Protein AF-A0A2V6B1F1-F1 (afdb_monomer_lite)

Sequence (114 aa):
MRKLLSLTLMLIAVLPALAEDDEAKIKTVVEDRYQEWIAAANKKDAEALINLYDENAVLMPKQEEPVIGKAAIGEYYKKLVAGPHFVPFTATFESTASTWWATSRSTRWISMAS

pLDDT: mean 73.51, std 19.24, range [36.19, 95.0]

Foldseek 3Di:
DVVVVVVVVVVVVVVVVVVVVVVVVVVVVVVVLVVQCLVCLQVLNLVSNLVSDDQQDWDDDDPDDIQGGSVSSSVVSNVQSPDPPDDRDDDDPDPPVVPPVVVVVVPVPPPPDD

Radius of gyration: 22.61 Å; chains: 1; bounding box: 54×61×25 Å

Structure (mmCIF, N/CA/C/O backbone):
data_AF-A0A2V6B1F1-F1
#
_entry.id   AF-A0A2V6B1F1-F1
#
loop_
_atom_site.group_PDB
_atom_site.id
_atom_site.type_symbol
_atom_site.label_atom_id
_atom_site.label_alt_id
_atom_site.label_comp_id
_atom_site.label_asym_id
_atom_site.label_entity_id
_atom_site.label_seq_id
_atom_site.pdbx_PDB_ins_code
_atom_site.Cartn_x
_atom_site.Cartn_y
_atom_site.Cartn_z
_atom_site.occupancy
_atom_site.B_iso_or_equiv
_atom_site.auth_seq_id
_atom_site.auth_comp_id
_atom_site.auth_asym_id
_atom_site.auth_atom_id
_atom_site.pdbx_PDB_model_num
ATOM 1 N N . MET A 1 1 ? -39.949 42.937 -10.754 1.00 47.91 1 MET A N 1
ATOM 2 C CA . MET A 1 1 ? -38.499 42.685 -10.942 1.00 47.91 1 MET A CA 1
ATOM 3 C C . MET A 1 1 ? -37.692 42.572 -9.638 1.00 47.91 1 MET A C 1
ATOM 5 O O . MET A 1 1 ? -36.734 41.818 -9.622 1.00 47.91 1 MET A O 1
ATOM 9 N N . ARG A 1 2 ? -38.089 43.199 -8.512 1.00 48.50 2 ARG A N 1
ATOM 10 C CA . ARG A 1 2 ? -37.347 43.123 -7.227 1.00 48.50 2 ARG A CA 1
ATOM 11 C C . ARG A 1 2 ? -37.350 41.746 -6.531 1.00 48.50 2 ARG A C 1
ATOM 13 O O . ARG A 1 2 ? -36.428 41.449 -5.792 1.00 48.50 2 ARG A O 1
ATOM 20 N N . LYS A 1 3 ? -38.359 40.898 -6.784 1.00 41.62 3 LYS A N 1
ATOM 21 C CA . LYS A 1 3 ? -38.473 39.551 -6.182 1.00 41.62 3 LYS A CA 1
ATOM 22 C C . LYS A 1 3 ? -37.677 38.460 -6.917 1.00 41.62 3 LYS A C 1
ATOM 24 O O . LYS A 1 3 ? -37.394 37.432 -6.321 1.00 41.62 3 LYS A O 1
ATOM 29 N N . LEU A 1 4 ? -37.298 38.697 -8.179 1.00 48.75 4 LEU A N 1
ATOM 30 C CA . LEU A 1 4 ? -36.523 37.738 -8.981 1.00 48.75 4 LEU A CA 1
ATOM 31 C C . LEU A 1 4 ? -35.028 37.755 -8.604 1.00 48.75 4 LEU A C 1
ATOM 33 O O . LEU A 1 4 ? -34.365 36.731 -8.682 1.00 48.75 4 LEU A O 1
ATOM 37 N N . LEU A 1 5 ? -34.528 38.906 -8.136 1.00 52.34 5 LEU A N 1
ATOM 38 C CA . LEU A 1 5 ? -33.139 39.112 -7.703 1.00 52.34 5 LEU A CA 1
ATOM 39 C C . LEU A 1 5 ? -32.814 38.486 -6.334 1.00 52.34 5 LEU A C 1
ATOM 41 O O . LEU A 1 5 ? -31.668 38.134 -6.083 1.00 52.34 5 LEU A O 1
ATOM 45 N N . SER A 1 6 ? -33.802 38.315 -5.447 1.00 49.44 6 SER A N 1
ATOM 46 C CA . SER A 1 6 ? -33.579 37.666 -4.143 1.00 49.44 6 SER A CA 1
ATOM 47 C C . SER A 1 6 ? -33.504 36.139 -4.238 1.00 49.44 6 SER A C 1
ATOM 49 O O . SER A 1 6 ? -32.826 35.522 -3.423 1.00 49.44 6 SER A O 1
ATOM 51 N N . LEU A 1 7 ? -34.154 35.527 -5.236 1.00 51.03 7 LEU A N 1
ATOM 52 C CA . LEU A 1 7 ? -34.117 34.073 -5.442 1.00 51.03 7 LEU A CA 1
ATOM 53 C C . LEU A 1 7 ? -32.774 33.592 -6.010 1.00 51.03 7 LEU A C 1
ATOM 55 O O . LEU A 1 7 ? -32.296 32.530 -5.625 1.00 51.03 7 LEU A O 1
ATOM 59 N N . THR A 1 8 ? -32.130 34.379 -6.873 1.00 55.25 8 THR A N 1
ATOM 60 C CA . THR A 1 8 ? -30.804 34.044 -7.415 1.00 55.25 8 THR A CA 1
ATOM 61 C C . THR A 1 8 ? -29.685 34.210 -6.388 1.00 55.25 8 THR A C 1
ATOM 63 O O . THR A 1 8 ? -28.762 33.402 -6.371 1.00 55.25 8 THR A O 1
ATOM 66 N N . LEU A 1 9 ? -29.779 35.188 -5.479 1.00 53.44 9 LEU A N 1
ATOM 67 C CA . LEU A 1 9 ? -28.773 35.384 -4.427 1.00 53.44 9 LEU A CA 1
ATOM 68 C C . LEU A 1 9 ? -28.817 34.282 -3.349 1.00 53.44 9 LEU A C 1
ATOM 70 O O . LEU A 1 9 ? -27.778 33.906 -2.814 1.00 53.44 9 LEU A O 1
ATOM 74 N N . MET A 1 10 ? -29.999 33.723 -3.066 1.00 53.75 10 MET A N 1
ATOM 75 C CA . MET A 1 10 ? -30.163 32.636 -2.091 1.00 53.75 10 MET A CA 1
ATOM 76 C C . MET A 1 10 ? -29.688 31.274 -2.632 1.00 53.75 10 MET A C 1
ATOM 78 O O . MET A 1 10 ? -29.224 30.444 -1.859 1.00 53.75 10 MET A O 1
ATOM 82 N N . LEU A 1 11 ? -29.731 31.057 -3.953 1.00 53.34 11 LEU A N 1
ATOM 83 C CA . LEU A 1 11 ? -29.264 29.816 -4.588 1.00 53.34 11 LEU A CA 1
ATOM 84 C C . LEU A 1 11 ? -27.726 29.722 -4.655 1.00 53.34 11 LEU A C 1
ATOM 86 O O . LEU A 1 11 ? -27.167 28.635 -4.547 1.00 53.34 11 LEU A O 1
ATOM 90 N N . ILE A 1 12 ? -27.032 30.859 -4.780 1.00 55.75 12 ILE A N 1
ATOM 91 C CA . ILE A 1 12 ? -25.559 30.909 -4.850 1.00 55.75 12 ILE A CA 1
ATOM 92 C C . ILE A 1 12 ? -24.915 30.618 -3.480 1.00 55.75 12 ILE A C 1
ATOM 94 O O . ILE A 1 12 ? -23.810 30.085 -3.421 1.00 55.75 12 ILE A O 1
ATOM 98 N N . ALA A 1 13 ? -25.610 30.904 -2.375 1.00 53.12 13 ALA A N 1
ATOM 99 C CA . ALA A 1 13 ? -25.085 30.710 -1.021 1.00 53.12 13 ALA A CA 1
ATOM 100 C C . ALA A 1 13 ? -25.123 29.250 -0.516 1.00 53.12 13 ALA A C 1
ATOM 102 O O . ALA A 1 13 ? -24.445 28.943 0.459 1.00 53.12 13 ALA A O 1
ATOM 103 N N . VAL A 1 14 ? -25.886 28.349 -1.153 1.00 52.69 14 VAL A N 1
ATOM 104 C CA . VAL A 1 14 ? -26.040 26.940 -0.711 1.00 52.69 14 VAL A CA 1
ATOM 105 C C . VAL A 1 14 ? -25.003 25.999 -1.347 1.00 52.69 14 VAL A C 1
ATOM 107 O O . VAL A 1 14 ? -24.697 24.948 -0.793 1.00 52.69 14 VAL A O 1
ATOM 110 N N . LEU A 1 15 ? -24.413 26.376 -2.483 1.00 54.38 15 LEU A N 1
ATOM 111 C CA . LEU A 1 15 ? -23.457 25.541 -3.224 1.00 54.38 15 LEU A CA 1
ATOM 112 C C . LEU A 1 15 ? -22.128 25.245 -2.491 1.00 54.38 15 LEU A C 1
ATOM 114 O O . LEU A 1 15 ? -21.650 24.119 -2.615 1.00 54.38 15 LEU A O 1
ATOM 118 N N . PRO A 1 16 ? -21.523 26.172 -1.717 1.00 55.75 16 PRO A N 1
ATOM 119 C CA . PRO A 1 16 ? -20.252 25.900 -1.038 1.00 55.75 16 PRO A CA 1
ATOM 120 C C . PRO A 1 16 ? -20.360 24.818 0.044 1.00 55.75 16 PRO A C 1
ATOM 122 O O . PRO A 1 16 ? -19.449 24.015 0.192 1.00 55.75 16 PRO A O 1
ATOM 125 N N . ALA A 1 17 ? -21.491 24.756 0.755 1.00 58.50 17 ALA A N 1
ATOM 126 C CA . ALA A 1 17 ? -21.697 23.805 1.849 1.00 58.50 17 ALA A CA 1
ATOM 127 C C . ALA A 1 17 ? -21.837 22.347 1.370 1.00 58.50 17 ALA A C 1
ATOM 129 O O . ALA A 1 17 ? -21.552 21.426 2.127 1.00 58.50 17 ALA A O 1
ATOM 130 N N . LEU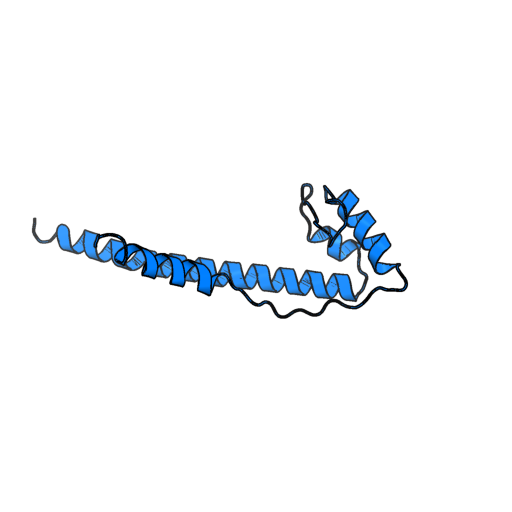 A 1 18 ? -22.260 22.126 0.119 1.00 55.88 18 LEU A N 1
ATOM 131 C CA . LEU A 1 18 ? -22.329 20.784 -0.471 1.00 55.88 18 LEU A CA 1
ATOM 132 C C . LEU A 1 18 ? -20.953 20.288 -0.944 1.00 55.88 18 LEU A C 1
ATOM 134 O O . LEU A 1 18 ? -20.679 19.098 -0.863 1.00 55.88 18 LEU A O 1
ATOM 138 N N . ALA A 1 19 ? -20.069 21.192 -1.380 1.00 60.22 19 ALA A N 1
ATOM 139 C CA . ALA A 1 19 ? -18.710 20.835 -1.793 1.00 60.22 19 ALA A CA 1
ATOM 140 C C . ALA A 1 19 ? -17.796 20.475 -0.602 1.00 60.22 19 ALA A C 1
ATOM 142 O O . ALA A 1 19 ? -16.932 19.612 -0.737 1.00 60.22 19 ALA A O 1
ATOM 143 N N . GLU A 1 20 ? -17.994 21.102 0.564 1.00 61.25 20 GLU A N 1
ATOM 144 C CA . GLU A 1 20 ? -17.231 20.785 1.785 1.00 61.25 20 GLU A CA 1
ATOM 145 C C . GLU A 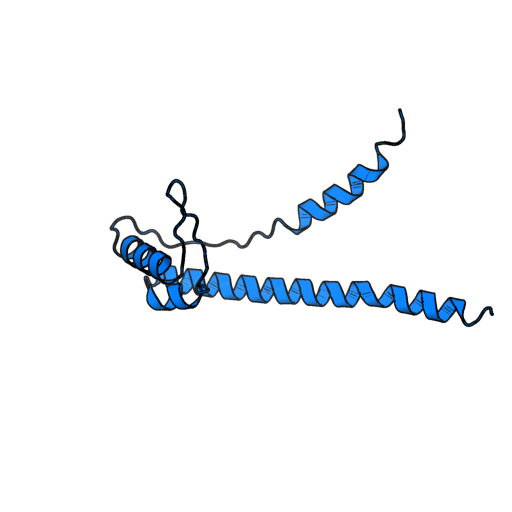1 20 ? -17.552 19.382 2.338 1.00 61.25 20 GLU A C 1
ATOM 147 O O . GLU A 1 20 ? -16.664 18.696 2.847 1.00 61.25 20 GLU A O 1
ATOM 152 N N . ASP A 1 21 ? -18.803 18.928 2.202 1.00 71.44 21 ASP A N 1
ATOM 153 C CA . ASP A 1 21 ? -19.242 17.588 2.619 1.00 71.44 21 ASP A CA 1
ATOM 154 C C . ASP A 1 21 ? -18.605 16.483 1.754 1.00 71.44 21 ASP A C 1
ATOM 156 O O . ASP A 1 21 ? -18.163 15.451 2.265 1.00 71.44 21 ASP A O 1
ATOM 160 N N . ASP A 1 22 ? -18.479 16.721 0.447 1.00 78.06 22 ASP A N 1
ATOM 161 C CA . ASP A 1 22 ? -17.833 15.784 -0.475 1.00 78.06 22 ASP A CA 1
ATOM 162 C C . ASP A 1 22 ? -16.318 15.682 -0.229 1.00 78.06 22 ASP A C 1
ATOM 164 O O . ASP A 1 22 ? -15.774 14.577 -0.214 1.00 78.06 22 ASP A O 1
ATOM 168 N N . GLU A 1 23 ? -15.629 16.799 0.039 1.00 79.56 23 GLU A N 1
ATOM 169 C CA . GLU A 1 23 ? -14.194 16.791 0.366 1.00 79.56 23 GLU A CA 1
ATOM 170 C C . GLU A 1 23 ? -13.907 16.005 1.655 1.00 79.56 23 GLU A C 1
ATOM 172 O O . GLU A 1 23 ? -13.007 15.159 1.683 1.00 79.56 23 GLU A O 1
ATOM 177 N N . ALA A 1 24 ? -14.698 16.232 2.709 1.00 81.00 24 ALA A N 1
ATOM 178 C CA . ALA A 1 24 ? -14.547 15.525 3.978 1.00 81.00 24 ALA A CA 1
ATOM 179 C C . ALA A 1 24 ? -14.762 14.010 3.820 1.00 81.00 24 ALA A C 1
ATOM 181 O O . ALA A 1 24 ? -13.969 13.217 4.332 1.00 81.00 24 ALA A O 1
ATOM 182 N N . LYS A 1 25 ? -15.781 13.598 3.056 1.00 83.69 25 LYS A N 1
ATOM 183 C CA . LYS A 1 25 ? -16.040 12.179 2.764 1.00 83.69 25 LYS A CA 1
ATOM 184 C C . LYS A 1 25 ? -14.920 11.541 1.952 1.00 83.69 25 LYS A C 1
ATOM 186 O O . LYS A 1 25 ? -14.487 10.439 2.281 1.00 83.69 25 LYS A O 1
ATOM 191 N N . ILE A 1 26 ? -14.432 12.222 0.913 1.00 84.69 26 ILE A N 1
ATOM 192 C CA . ILE A 1 26 ? -13.318 11.729 0.091 1.00 84.69 26 ILE A CA 1
ATOM 193 C C . ILE A 1 26 ? -12.076 11.538 0.960 1.00 84.69 26 ILE A C 1
ATOM 195 O O . ILE A 1 26 ? -11.423 10.499 0.869 1.00 84.69 26 ILE A O 1
ATOM 199 N N . LYS A 1 27 ? -11.778 12.499 1.840 1.00 85.06 27 LYS A N 1
ATOM 200 C CA . LYS A 1 27 ? -10.655 12.404 2.773 1.00 85.06 27 LYS A CA 1
ATOM 201 C C . LYS A 1 27 ? -10.756 11.157 3.652 1.00 85.06 27 LYS A C 1
ATOM 203 O O . LYS A 1 27 ? -9.795 10.396 3.704 1.00 85.06 27 LYS A O 1
ATOM 208 N N . THR A 1 28 ? -11.909 10.912 4.275 1.00 87.44 28 THR A N 1
ATOM 209 C CA . THR A 1 28 ? -12.120 9.712 5.100 1.00 87.44 28 THR A CA 1
ATOM 210 C C . THR A 1 28 ? -11.925 8.426 4.297 1.00 87.44 28 THR A C 1
ATOM 212 O O . THR A 1 28 ? -11.207 7.537 4.738 1.00 87.44 28 THR A O 1
ATOM 215 N N . VAL A 1 29 ? -12.477 8.337 3.082 1.00 89.25 29 VAL A N 1
ATOM 216 C CA . VAL A 1 29 ? -12.321 7.143 2.230 1.00 89.25 29 VAL A CA 1
ATOM 217 C C . VAL A 1 29 ? -10.856 6.893 1.852 1.00 89.25 29 VAL A C 1
ATOM 219 O O . VAL A 1 29 ? -10.411 5.743 1.815 1.00 89.25 29 VAL A O 1
ATOM 222 N N . VAL A 1 30 ? -10.094 7.952 1.570 1.00 87.50 30 VAL A N 1
ATOM 223 C CA . VAL A 1 30 ? -8.658 7.850 1.268 1.00 87.50 30 VAL A CA 1
ATOM 224 C C . VAL A 1 30 ? -7.866 7.423 2.506 1.00 87.50 30 VAL A C 1
ATOM 226 O O . VAL A 1 30 ? -6.997 6.559 2.396 1.00 87.50 30 VAL A O 1
ATOM 229 N N . GLU A 1 31 ? -8.174 7.989 3.674 1.00 88.19 31 GLU A N 1
ATOM 230 C CA . GLU A 1 31 ? -7.549 7.618 4.948 1.00 88.19 31 GLU A CA 1
ATOM 231 C C . GLU A 1 31 ? -7.792 6.144 5.281 1.00 88.19 31 GLU A C 1
ATOM 233 O O . GLU A 1 31 ? -6.833 5.424 5.563 1.00 88.19 31 GLU A O 1
ATOM 238 N N . ASP A 1 32 ? -9.033 5.669 5.161 1.00 89.69 32 ASP A N 1
ATOM 239 C CA . ASP A 1 32 ? -9.393 4.267 5.389 1.00 89.69 32 ASP A CA 1
ATOM 240 C C . ASP A 1 32 ? -8.616 3.338 4.450 1.00 89.69 32 ASP A C 1
ATOM 242 O O . ASP A 1 32 ? -7.994 2.366 4.889 1.00 89.69 32 ASP A O 1
ATOM 246 N N . ARG A 1 33 ? -8.559 3.677 3.154 1.00 90.25 33 ARG A N 1
ATOM 247 C CA . ARG A 1 33 ? -7.811 2.884 2.168 1.00 90.25 33 ARG A CA 1
ATOM 248 C C . ARG A 1 33 ? -6.315 2.851 2.471 1.00 90.25 33 ARG A C 1
ATOM 250 O O . ARG A 1 33 ? -5.657 1.833 2.256 1.00 90.25 33 ARG A O 1
ATOM 257 N N 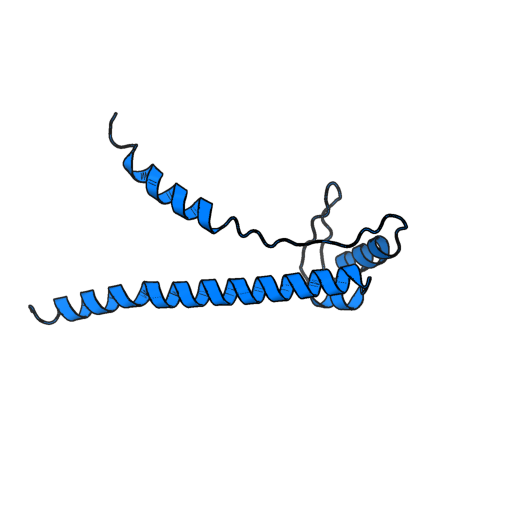. TYR A 1 34 ? -5.773 3.948 2.989 1.00 89.00 34 TYR A N 1
ATOM 258 C CA . TYR A 1 34 ? -4.379 4.012 3.402 1.00 89.00 34 TYR A CA 1
ATOM 259 C C . TYR A 1 34 ? -4.107 3.141 4.638 1.00 89.00 34 TYR A C 1
ATOM 261 O O . TYR A 1 34 ? -3.097 2.439 4.677 1.00 89.00 34 TYR A O 1
ATOM 269 N N . GLN A 1 35 ? -5.026 3.097 5.609 1.00 90.31 35 GLN A N 1
ATOM 270 C CA . GLN A 1 35 ? -4.912 2.190 6.758 1.00 90.31 35 GLN A CA 1
ATOM 271 C C . GLN A 1 35 ? -4.944 0.716 6.343 1.00 90.31 35 GLN A C 1
ATOM 273 O O . GLN A 1 35 ? -4.154 -0.084 6.851 1.00 90.31 35 GLN A O 1
ATOM 278 N N . GLU A 1 36 ? -5.797 0.351 5.386 1.00 91.75 36 GLU A N 1
ATOM 279 C CA . GLU A 1 36 ? -5.809 -1.001 4.822 1.00 91.75 36 GLU A CA 1
ATOM 280 C C . GLU A 1 36 ? -4.473 -1.365 4.163 1.00 91.75 36 GLU A C 1
ATOM 282 O O . GLU A 1 36 ? -3.950 -2.459 4.390 1.00 91.75 36 GLU A O 1
ATOM 287 N N . TRP A 1 37 ? -3.886 -0.436 3.400 1.00 91.62 37 TRP A N 1
ATOM 288 C CA . TRP A 1 37 ? -2.576 -0.631 2.778 1.00 91.62 37 TRP A CA 1
ATOM 289 C C . TRP A 1 37 ? -1.489 -0.892 3.826 1.00 91.62 37 TRP A C 1
ATOM 291 O O . TRP A 1 37 ? -0.721 -1.845 3.691 1.00 91.62 37 TRP A O 1
ATOM 301 N N . ILE A 1 38 ? -1.460 -0.117 4.915 1.00 90.06 38 ILE A N 1
ATOM 302 C CA . ILE A 1 38 ? -0.499 -0.308 6.013 1.00 90.06 38 ILE A CA 1
ATOM 303 C C . ILE A 1 38 ? -0.701 -1.667 6.676 1.00 90.06 38 ILE A C 1
ATOM 305 O O . ILE A 1 38 ? 0.267 -2.383 6.938 1.00 90.06 38 ILE A O 1
ATOM 309 N N . ALA A 1 39 ? -1.953 -2.036 6.952 1.00 91.25 39 ALA A N 1
ATOM 310 C CA . ALA A 1 39 ? -2.276 -3.304 7.586 1.00 91.25 39 ALA A CA 1
ATOM 311 C C . ALA A 1 39 ? -1.821 -4.492 6.725 1.00 91.25 39 ALA A C 1
ATOM 313 O O . ALA A 1 39 ? -1.221 -5.431 7.254 1.00 91.25 39 ALA A O 1
ATOM 314 N N . ALA A 1 40 ? -2.059 -4.438 5.412 1.00 91.50 40 ALA A N 1
ATOM 315 C CA . ALA A 1 40 ? -1.614 -5.455 4.466 1.00 91.50 40 ALA A CA 1
ATOM 316 C C . ALA A 1 40 ? -0.079 -5.502 4.362 1.00 91.50 40 ALA A C 1
ATOM 318 O O . ALA A 1 40 ? 0.520 -6.572 4.504 1.00 91.50 40 ALA A O 1
ATOM 319 N N . ALA A 1 41 ? 0.576 -4.344 4.226 1.00 88.19 41 ALA A N 1
ATOM 320 C CA . ALA A 1 41 ? 2.031 -4.252 4.154 1.00 88.19 41 ALA A CA 1
ATOM 321 C C . ALA A 1 41 ? 2.714 -4.810 5.407 1.00 88.19 41 ALA A C 1
ATOM 323 O O . ALA A 1 41 ? 3.623 -5.633 5.303 1.00 88.19 41 ALA A O 1
ATOM 324 N N . ASN A 1 42 ? 2.243 -4.431 6.595 1.00 90.31 42 ASN A N 1
ATOM 325 C CA . ASN A 1 42 ? 2.823 -4.868 7.866 1.00 90.31 42 ASN A CA 1
ATOM 326 C C . ASN A 1 42 ? 2.595 -6.357 8.144 1.00 90.31 42 ASN A C 1
ATOM 328 O O . ASN A 1 42 ? 3.425 -6.991 8.795 1.00 90.31 42 ASN A O 1
ATOM 332 N N . LYS A 1 43 ? 1.511 -6.936 7.615 1.00 91.56 43 LYS A N 1
ATOM 333 C CA . LYS A 1 43 ? 1.270 -8.387 7.630 1.00 91.56 43 LYS A CA 1
ATOM 334 C C . LYS A 1 43 ? 2.064 -9.149 6.571 1.00 91.56 43 LYS A C 1
ATOM 336 O O . LYS A 1 43 ? 2.006 -10.375 6.563 1.00 91.56 43 LYS A O 1
ATOM 341 N N . LYS A 1 44 ? 2.807 -8.451 5.704 1.00 89.81 44 LYS A N 1
ATOM 342 C CA . LYS A 1 44 ? 3.484 -9.024 4.532 1.00 89.81 44 LYS A CA 1
ATOM 343 C C . LYS A 1 44 ? 2.515 -9.697 3.553 1.00 89.81 44 LYS A C 1
ATOM 345 O O . LYS A 1 44 ? 2.900 -10.599 2.811 1.00 89.81 44 LYS A O 1
ATOM 350 N N . ASP A 1 45 ? 1.264 -9.250 3.550 1.00 91.12 45 ASP A N 1
ATOM 351 C CA . ASP A 1 45 ? 0.209 -9.779 2.698 1.00 91.12 45 ASP A CA 1
ATOM 352 C C . ASP A 1 45 ? 0.264 -9.084 1.333 1.00 91.12 45 ASP A C 1
ATOM 354 O O . ASP A 1 45 ? -0.386 -8.066 1.080 1.00 91.12 45 ASP A O 1
ATOM 358 N N . ALA A 1 46 ? 1.126 -9.613 0.461 1.00 86.94 46 ALA A N 1
ATOM 359 C CA . ALA A 1 46 ? 1.317 -9.072 -0.878 1.00 86.94 46 ALA A CA 1
ATOM 360 C C . ALA A 1 46 ? 0.037 -9.160 -1.727 1.00 86.94 46 ALA A C 1
ATOM 362 O O . ALA A 1 46 ? -0.180 -8.300 -2.573 1.00 86.94 46 ALA A O 1
ATOM 363 N N . GLU A 1 47 ? -0.821 -10.159 -1.507 1.00 89.56 47 GLU A N 1
ATOM 364 C CA . GLU A 1 47 ? -2.070 -10.317 -2.257 1.00 89.56 47 GLU A CA 1
ATOM 365 C C . GLU A 1 47 ? -3.086 -9.238 -1.868 1.00 89.56 47 GLU A C 1
ATOM 367 O O . GLU A 1 47 ? -3.620 -8.549 -2.741 1.00 89.56 47 GLU A O 1
ATOM 372 N N . ALA A 1 48 ? -3.280 -9.019 -0.563 1.00 91.75 48 ALA A N 1
ATOM 373 C CA . ALA A 1 48 ? -4.120 -7.934 -0.071 1.00 91.75 48 ALA A CA 1
ATOM 374 C C . ALA A 1 48 ? -3.610 -6.566 -0.543 1.00 91.75 48 ALA A C 1
ATOM 376 O O . ALA A 1 48 ? -4.414 -5.738 -0.960 1.00 91.75 48 ALA A O 1
ATOM 377 N N . LEU A 1 49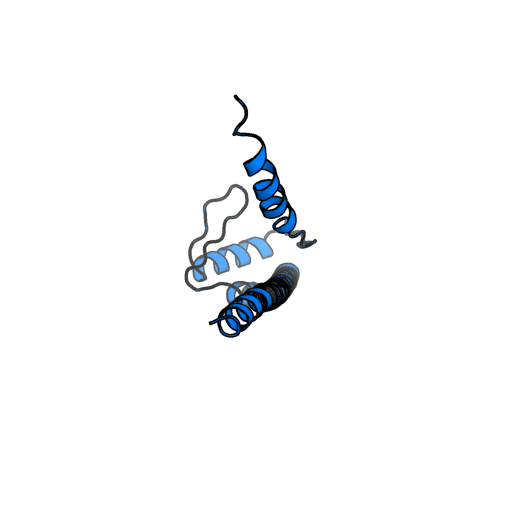 ? -2.289 -6.349 -0.561 1.00 90.12 49 LEU A N 1
ATOM 378 C CA . LEU A 1 49 ? -1.688 -5.124 -1.094 1.00 90.12 49 LEU A CA 1
ATOM 379 C C . LEU A 1 49 ? -2.013 -4.908 -2.573 1.00 90.12 49 LEU A C 1
ATOM 381 O O . LEU A 1 49 ? -2.469 -3.832 -2.946 1.00 90.12 49 LEU A O 1
ATOM 385 N N . ILE A 1 50 ? -1.799 -5.923 -3.414 1.00 92.00 50 ILE A N 1
ATOM 386 C CA . ILE A 1 50 ? -2.037 -5.853 -4.864 1.00 92.00 50 ILE A CA 1
ATOM 387 C C . ILE A 1 50 ? -3.500 -5.522 -5.169 1.00 92.00 50 ILE A C 1
ATOM 389 O O . ILE A 1 50 ? -3.779 -4.791 -6.118 1.00 92.00 50 ILE A O 1
ATOM 393 N N . ASN A 1 51 ? -4.439 -6.021 -4.365 1.00 93.50 51 ASN A N 1
ATOM 394 C CA . ASN A 1 51 ? -5.866 -5.757 -4.545 1.00 93.50 51 ASN A CA 1
ATOM 395 C C . ASN A 1 51 ? -6.260 -4.289 -4.340 1.00 93.50 51 ASN A C 1
ATOM 397 O O . ASN A 1 51 ? -7.305 -3.882 -4.842 1.00 93.50 51 ASN A O 1
ATOM 401 N N . LEU A 1 52 ? -5.416 -3.489 -3.683 1.00 92.31 52 LEU A N 1
ATOM 402 C CA . LEU A 1 52 ? -5.624 -2.048 -3.518 1.00 92.31 52 LEU A CA 1
ATOM 403 C C . LEU A 1 52 ? -5.166 -1.230 -4.736 1.00 92.31 52 LEU A C 1
ATOM 405 O O . LEU A 1 52 ? -5.463 -0.040 -4.811 1.00 92.31 52 LEU A O 1
ATOM 409 N N . TYR A 1 53 ? -4.451 -1.846 -5.682 1.00 92.81 53 TYR A N 1
ATOM 410 C CA . TYR A 1 53 ? -3.962 -1.184 -6.889 1.00 92.81 53 TYR A CA 1
ATOM 411 C C . TYR A 1 53 ? -4.875 -1.435 -8.092 1.00 92.81 53 TYR A C 1
ATOM 413 O O . TYR A 1 53 ? -5.353 -2.553 -8.328 1.00 92.81 53 TYR A O 1
ATOM 421 N N . ASP A 1 54 ? -5.048 -0.378 -8.884 1.00 95.00 54 ASP A N 1
ATOM 422 C CA . ASP A 1 54 ? -5.622 -0.437 -10.227 1.00 95.00 54 ASP A CA 1
ATOM 423 C C . ASP A 1 54 ? -4.684 -1.168 -11.203 1.00 95.00 54 ASP A C 1
ATOM 425 O O . ASP A 1 54 ? -3.466 -1.204 -11.002 1.00 95.00 54 ASP A O 1
ATOM 429 N N . GLU A 1 55 ? -5.236 -1.724 -12.285 1.00 93.50 55 GLU A N 1
ATOM 430 C CA . GLU A 1 55 ? -4.474 -2.419 -13.330 1.00 93.50 55 GLU A CA 1
ATOM 431 C C . GLU A 1 55 ? -3.338 -1.563 -13.908 1.00 93.50 55 GLU A C 1
ATOM 433 O O . GLU A 1 55 ? -2.238 -2.081 -14.124 1.00 93.50 55 GLU A O 1
ATOM 438 N N . ASN A 1 56 ? -3.568 -0.255 -14.070 1.00 93.31 56 ASN A N 1
ATOM 439 C CA . ASN A 1 56 ? -2.624 0.693 -14.669 1.00 93.31 56 ASN A CA 1
ATOM 440 C C . ASN A 1 56 ? -1.862 1.531 -13.634 1.00 93.31 56 ASN A C 1
ATOM 442 O O . ASN A 1 56 ? -1.270 2.558 -13.976 1.00 93.31 56 ASN A O 1
ATOM 446 N N . ALA A 1 57 ? -1.888 1.133 -12.360 1.00 93.06 57 ALA A N 1
ATOM 447 C CA . ALA A 1 57 ? -1.231 1.894 -11.311 1.00 93.06 57 ALA A CA 1
ATOM 448 C C . ALA A 1 57 ? 0.288 1.970 -11.523 1.00 93.06 57 ALA A C 1
ATOM 450 O O . ALA A 1 57 ? 0.917 1.031 -12.010 1.00 93.06 57 ALA A O 1
ATOM 451 N N . VAL A 1 58 ? 0.885 3.086 -11.109 1.00 93.38 58 VAL A N 1
ATOM 452 C CA . VAL A 1 58 ? 2.336 3.285 -11.120 1.00 93.38 58 VAL A CA 1
ATOM 453 C C . VAL A 1 58 ? 2.799 3.494 -9.688 1.00 93.38 58 VAL A C 1
ATOM 455 O O . VAL A 1 58 ? 2.348 4.416 -9.010 1.00 93.38 58 VAL A O 1
ATOM 458 N N . LEU A 1 59 ? 3.702 2.636 -9.227 1.00 90.62 59 LEU A N 1
ATOM 459 C CA . LEU A 1 59 ? 4.375 2.785 -7.945 1.00 90.62 59 LEU A CA 1
ATOM 460 C C . LEU A 1 59 ? 5.713 3.492 -8.164 1.00 90.62 59 LEU A C 1
ATOM 462 O O . LEU A 1 59 ? 6.464 3.142 -9.071 1.00 90.62 59 LEU A O 1
ATOM 466 N N . MET A 1 60 ? 6.027 4.463 -7.308 1.00 90.62 60 MET A N 1
ATOM 467 C CA . MET A 1 60 ? 7.306 5.173 -7.319 1.00 90.62 60 MET A CA 1
ATOM 468 C C . MET A 1 60 ? 8.071 4.891 -6.023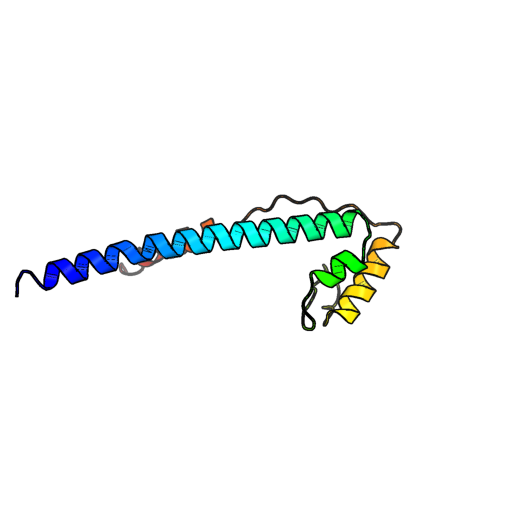 1.00 90.62 60 MET A C 1
ATOM 470 O O . MET A 1 60 ? 7.871 5.598 -5.030 1.00 90.62 60 MET A O 1
ATOM 474 N N . PRO A 1 61 ? 8.924 3.855 -5.989 1.00 84.44 61 PRO A N 1
ATOM 475 C CA . PRO A 1 61 ? 9.772 3.607 -4.837 1.00 84.44 61 PRO A CA 1
ATOM 476 C C . PRO A 1 61 ? 10.845 4.690 -4.694 1.00 84.44 61 PRO A C 1
ATOM 478 O O . PRO A 1 61 ? 11.234 5.371 -5.647 1.00 84.44 61 PRO A O 1
ATOM 481 N N . LYS A 1 62 ? 11.350 4.863 -3.473 1.00 79.31 62 LYS A N 1
ATOM 482 C CA . LYS A 1 62 ? 12.384 5.857 -3.193 1.00 79.31 62 LYS A CA 1
ATOM 483 C C . LYS A 1 62 ? 13.694 5.421 -3.855 1.00 79.31 62 LYS A C 1
ATOM 485 O O . LYS A 1 62 ? 14.259 4.417 -3.452 1.00 79.31 62 LYS A O 1
ATOM 490 N N . GLN A 1 63 ? 14.196 6.229 -4.792 1.00 80.06 63 GLN A N 1
ATOM 491 C CA . GLN A 1 63 ? 15.473 6.013 -5.499 1.00 80.06 63 GLN A CA 1
ATOM 492 C C . GLN A 1 63 ? 15.517 4.785 -6.428 1.00 80.06 63 GLN A C 1
ATOM 494 O O . GLN A 1 63 ? 16.601 4.410 -6.868 1.00 80.06 63 GLN A O 1
ATOM 499 N N . GLU A 1 64 ? 14.372 4.198 -6.772 1.00 84.31 64 GLU A N 1
ATOM 500 C CA . GLU A 1 64 ? 14.290 3.118 -7.763 1.00 84.31 64 GLU A CA 1
ATOM 501 C C . GLU A 1 64 ? 13.486 3.569 -8.984 1.00 84.31 64 GLU A C 1
ATOM 503 O O . GLU A 1 64 ? 12.850 4.628 -8.985 1.00 84.31 64 GLU A O 1
ATOM 508 N N . GLU A 1 65 ? 13.529 2.764 -10.042 1.00 88.81 65 GLU A N 1
ATOM 509 C CA . GLU A 1 65 ? 12.719 3.013 -11.227 1.00 88.81 65 GLU A CA 1
ATOM 510 C C . GLU A 1 65 ? 11.220 2.855 -10.920 1.00 88.81 65 GLU A C 1
ATOM 512 O O . GLU A 1 65 ? 10.833 2.025 -10.089 1.00 88.81 65 GLU A O 1
ATOM 517 N N . PRO A 1 66 ? 10.349 3.631 -11.591 1.00 91.19 66 PRO A N 1
ATOM 518 C CA . PRO A 1 66 ? 8.910 3.457 -11.475 1.00 91.19 66 PRO A CA 1
ATOM 519 C C . PRO A 1 66 ? 8.479 2.038 -11.857 1.00 91.19 66 PRO A C 1
ATOM 521 O O . PRO A 1 66 ? 8.861 1.513 -12.903 1.00 91.19 66 PRO A O 1
ATOM 524 N N . VAL A 1 67 ? 7.620 1.441 -11.037 1.00 93.00 67 VAL A N 1
ATOM 525 C CA . VAL A 1 67 ? 7.048 0.116 -11.279 1.00 93.00 67 VAL A CA 1
ATOM 526 C C . VAL A 1 67 ? 5.647 0.297 -11.853 1.00 93.00 67 VAL A C 1
ATOM 528 O O . VAL A 1 67 ? 4.757 0.818 -11.182 1.00 93.00 67 VAL A O 1
ATOM 531 N N . ILE A 1 68 ? 5.459 -0.108 -13.109 1.00 94.31 68 ILE A N 1
ATOM 532 C CA . ILE A 1 68 ? 4.240 0.160 -13.882 1.00 94.31 68 ILE A CA 1
ATOM 533 C C . ILE A 1 68 ? 3.366 -1.093 -13.949 1.00 94.31 68 ILE A C 1
ATOM 535 O O . ILE A 1 68 ? 3.801 -2.148 -14.408 1.00 94.31 68 ILE A O 1
ATOM 539 N N . GLY A 1 69 ? 2.106 -0.941 -13.556 1.00 92.62 69 GLY A N 1
ATOM 540 C CA . GLY A 1 69 ? 1.063 -1.949 -13.656 1.00 92.62 69 GLY A CA 1
ATOM 541 C C . GLY A 1 69 ? 0.958 -2.850 -12.427 1.00 92.62 69 GLY A C 1
ATOM 542 O O . GLY A 1 69 ? 1.947 -3.197 -11.774 1.00 92.62 69 GLY A O 1
ATOM 543 N N . LYS A 1 70 ? -0.272 -3.288 -12.144 1.00 93.06 70 LYS A N 1
ATOM 544 C CA . LYS A 1 70 ? -0.626 -4.104 -10.970 1.00 93.06 70 LYS A CA 1
ATOM 545 C C . LYS A 1 70 ? 0.242 -5.354 -10.803 1.00 93.06 70 LYS A C 1
ATOM 547 O O . LYS A 1 70 ? 0.676 -5.667 -9.696 1.00 93.06 70 LYS A O 1
ATOM 552 N N . ALA A 1 71 ? 0.530 -6.055 -11.901 1.00 91.25 71 ALA A N 1
ATOM 553 C CA . ALA A 1 71 ? 1.350 -7.265 -11.874 1.00 91.25 71 ALA A CA 1
ATOM 554 C C . ALA A 1 71 ? 2.796 -6.979 -11.428 1.00 91.25 71 ALA A C 1
ATOM 556 O O . ALA A 1 71 ? 3.322 -7.676 -10.561 1.00 91.25 71 ALA A O 1
ATOM 557 N N . ALA A 1 72 ? 3.420 -5.927 -11.969 1.00 92.12 72 ALA A N 1
ATOM 558 C CA . ALA A 1 72 ? 4.788 -5.553 -11.617 1.00 92.12 72 ALA A CA 1
ATOM 559 C C . ALA A 1 72 ? 4.877 -5.045 -10.170 1.00 92.12 72 ALA A C 1
ATOM 561 O O . ALA A 1 72 ? 5.799 -5.412 -9.441 1.00 92.12 72 ALA A O 1
ATOM 562 N N . ILE A 1 73 ? 3.878 -4.271 -9.731 1.00 92.50 73 ILE A N 1
ATOM 563 C CA . ILE A 1 73 ? 3.741 -3.819 -8.339 1.00 92.50 73 ILE A CA 1
ATOM 564 C C . ILE A 1 73 ? 3.635 -5.017 -7.389 1.00 92.50 73 ILE A C 1
ATOM 566 O O . ILE A 1 73 ? 4.255 -5.031 -6.325 1.00 92.50 73 ILE A O 1
ATOM 570 N N . GLY A 1 74 ? 2.907 -6.061 -7.783 1.00 91.56 74 GLY A N 1
ATOM 571 C CA . GLY A 1 74 ? 2.804 -7.278 -6.991 1.00 91.56 74 GLY A CA 1
ATOM 572 C C . GLY A 1 74 ? 4.117 -8.022 -6.818 1.00 91.56 74 GLY A C 1
ATOM 573 O O . GLY A 1 74 ? 4.471 -8.405 -5.702 1.00 91.56 74 GLY A O 1
ATOM 574 N N . GLU A 1 75 ? 4.875 -8.182 -7.899 1.00 91.75 75 GLU A N 1
ATOM 575 C CA . GLU A 1 75 ? 6.210 -8.779 -7.833 1.00 91.75 75 GLU A CA 1
ATOM 576 C C . GLU A 1 75 ? 7.181 -7.925 -7.007 1.00 91.75 75 GLU A C 1
ATOM 578 O O . GLU A 1 75 ? 7.995 -8.469 -6.256 1.00 91.75 75 GLU A O 1
ATOM 583 N N . TYR A 1 76 ? 7.067 -6.597 -7.082 1.00 90.81 76 TYR A N 1
ATOM 584 C CA . TYR A 1 76 ? 7.827 -5.681 -6.235 1.00 90.81 76 TYR A CA 1
ATOM 585 C C . TYR A 1 76 ? 7.531 -5.913 -4.745 1.00 90.81 76 TYR A C 1
ATOM 587 O O . TYR A 1 76 ? 8.459 -6.147 -3.967 1.00 90.81 76 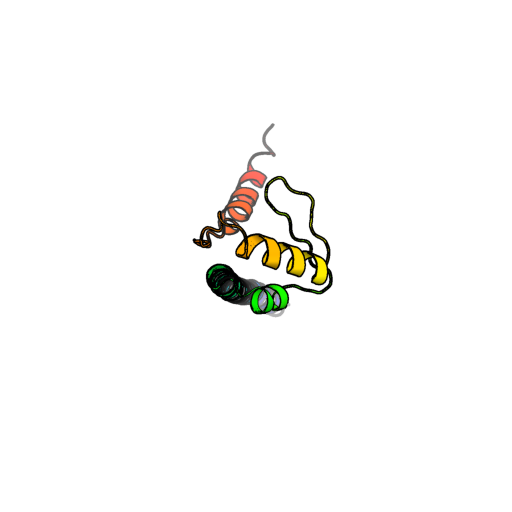TYR A O 1
ATOM 595 N N . TYR A 1 77 ? 6.258 -5.940 -4.333 1.00 90.19 77 TYR A N 1
ATOM 596 C CA . TYR A 1 77 ? 5.913 -6.137 -2.921 1.00 90.19 77 TYR A CA 1
ATOM 597 C C . TYR A 1 77 ? 6.296 -7.519 -2.394 1.00 90.19 77 TYR A C 1
ATOM 599 O O . TYR A 1 77 ? 6.799 -7.606 -1.275 1.00 90.19 77 TYR A O 1
ATOM 607 N N . LYS A 1 78 ? 6.148 -8.586 -3.191 1.00 90.62 78 LYS A N 1
ATOM 608 C CA . LYS A 1 78 ? 6.622 -9.931 -2.812 1.00 90.62 78 LYS A CA 1
ATOM 609 C C . LYS A 1 78 ? 8.118 -9.934 -2.493 1.00 90.62 78 LYS A C 1
ATOM 611 O O . LYS A 1 78 ? 8.527 -10.511 -1.486 1.00 90.62 78 LYS A O 1
ATOM 616 N N . LYS A 1 79 ? 8.932 -9.259 -3.315 1.00 89.19 79 LYS A N 1
ATOM 617 C CA . LYS A 1 79 ? 10.377 -9.110 -3.075 1.00 89.19 79 LYS A CA 1
ATOM 618 C C . LYS A 1 79 ? 10.656 -8.281 -1.823 1.00 89.19 79 LYS A C 1
ATOM 620 O O . LYS A 1 79 ? 11.478 -8.683 -1.003 1.00 89.19 79 LYS A O 1
ATOM 625 N N . LEU A 1 80 ? 9.946 -7.165 -1.655 1.00 86.25 80 LEU A N 1
ATOM 626 C CA . LEU A 1 80 ? 10.119 -6.253 -0.525 1.00 86.25 80 LEU A CA 1
ATOM 627 C C . LEU A 1 80 ? 9.885 -6.957 0.821 1.00 86.25 80 LEU A C 1
ATOM 629 O O . LEU A 1 80 ? 10.718 -6.870 1.721 1.00 86.25 80 LEU A O 1
ATOM 633 N N . VAL A 1 81 ? 8.770 -7.679 0.964 1.00 84.50 81 VAL A N 1
ATOM 634 C CA . VAL A 1 81 ? 8.374 -8.287 2.248 1.00 84.50 81 VAL A CA 1
ATOM 635 C C . VAL A 1 81 ? 9.187 -9.535 2.610 1.00 84.50 81 VAL A C 1
ATOM 637 O O . VAL A 1 81 ? 9.332 -9.863 3.796 1.00 84.50 81 VAL A O 1
ATOM 640 N N . ALA A 1 82 ? 9.733 -10.214 1.597 1.00 85.50 82 ALA A N 1
ATOM 641 C CA . ALA A 1 82 ? 10.679 -11.315 1.753 1.00 85.50 82 ALA A CA 1
ATOM 642 C C . ALA A 1 82 ? 12.092 -10.832 2.132 1.00 85.50 82 ALA A C 1
ATOM 644 O O . ALA A 1 82 ? 12.902 -11.624 2.614 1.00 85.50 82 ALA A O 1
ATOM 645 N N . GLY A 1 83 ? 12.392 -9.544 1.938 1.00 84.19 83 GLY A N 1
ATOM 646 C CA . GLY A 1 83 ? 13.683 -8.956 2.267 1.00 84.19 83 GLY A CA 1
ATOM 647 C C . GLY A 1 83 ? 13.976 -8.961 3.779 1.00 84.19 83 GLY A C 1
ATOM 648 O O . GLY A 1 83 ? 13.087 -8.676 4.587 1.00 84.19 83 GLY A O 1
ATOM 649 N N . PRO A 1 84 ? 15.232 -9.217 4.196 1.00 78.06 84 PRO A N 1
ATOM 650 C CA . PRO A 1 84 ? 15.618 -9.249 5.612 1.00 78.06 84 PRO A CA 1
ATOM 651 C C . PRO A 1 84 ? 15.577 -7.869 6.290 1.00 78.06 84 PRO A C 1
ATOM 653 O O . PRO A 1 84 ? 15.582 -7.785 7.514 1.00 78.06 84 PRO A O 1
ATOM 656 N N . HIS A 1 85 ? 15.516 -6.791 5.505 1.00 79.00 85 HIS A N 1
ATOM 657 C CA . HIS A 1 85 ? 15.478 -5.403 5.976 1.00 79.00 85 HIS A CA 1
ATOM 658 C C . HIS A 1 85 ? 14.068 -4.801 5.984 1.00 79.00 85 HIS A C 1
ATOM 660 O O . HIS A 1 85 ? 13.925 -3.584 6.087 1.00 79.00 85 HIS A O 1
ATOM 666 N N . PHE A 1 86 ? 13.023 -5.625 5.854 1.00 81.00 86 PHE A N 1
ATOM 667 C CA . PHE A 1 86 ? 11.655 -5.134 5.948 1.00 81.00 86 PHE A CA 1
ATOM 668 C C . PHE A 1 86 ? 11.402 -4.519 7.330 1.00 81.00 86 PHE A C 1
ATOM 670 O O . PHE A 1 86 ? 11.510 -5.197 8.355 1.00 81.00 86 PHE A O 1
ATOM 677 N N . VAL A 1 87 ? 11.016 -3.247 7.339 1.00 82.50 87 VAL A N 1
ATOM 678 C CA . VAL A 1 87 ? 10.547 -2.536 8.527 1.00 82.50 87 VAL A CA 1
ATOM 679 C C . VAL A 1 87 ? 9.056 -2.243 8.367 1.00 82.50 87 VAL A C 1
ATOM 681 O O . VAL A 1 87 ? 8.643 -1.835 7.280 1.00 82.50 87 VAL A O 1
ATOM 684 N N . PRO A 1 88 ? 8.234 -2.452 9.411 1.00 83.50 88 PRO A N 1
ATOM 685 C CA . PRO A 1 88 ? 6.827 -2.085 9.360 1.00 83.50 88 PRO A CA 1
ATOM 686 C C . PRO A 1 88 ? 6.644 -0.600 9.039 1.00 83.50 88 PRO A C 1
ATOM 688 O O . PRO A 1 88 ? 7.339 0.258 9.587 1.00 83.50 88 PRO A O 1
ATOM 691 N N . PHE A 1 89 ? 5.677 -0.302 8.180 1.00 81.38 89 PHE A N 1
ATOM 692 C CA . PHE A 1 89 ? 5.257 1.055 7.883 1.00 81.38 89 PHE A CA 1
ATOM 693 C C . PHE A 1 89 ? 4.485 1.628 9.071 1.00 81.38 89 PHE A C 1
ATOM 695 O O . PHE A 1 89 ? 3.572 0.995 9.610 1.00 81.38 89 PHE A O 1
ATOM 702 N N . THR A 1 90 ? 4.840 2.847 9.460 1.00 77.31 90 THR A N 1
ATOM 703 C CA . THR A 1 90 ? 4.082 3.673 10.398 1.00 77.31 90 THR A CA 1
ATOM 704 C C . THR A 1 90 ? 3.433 4.810 9.619 1.00 77.31 90 THR A C 1
ATOM 706 O O . THR A 1 90 ? 4.026 5.333 8.674 1.00 77.31 90 THR A O 1
ATOM 709 N N . ALA A 1 91 ? 2.212 5.197 9.985 1.00 66.12 91 ALA A N 1
ATOM 710 C CA . ALA A 1 91 ? 1.560 6.336 9.358 1.00 66.12 91 ALA A CA 1
ATOM 711 C C . ALA A 1 91 ? 1.038 7.342 10.366 1.00 66.12 91 ALA A C 1
ATOM 713 O O . ALA A 1 91 ? 0.290 7.001 11.279 1.00 66.12 91 ALA A O 1
ATOM 714 N N . THR A 1 92 ? 1.343 8.597 10.065 1.00 58.88 92 THR A N 1
ATOM 715 C CA . THR A 1 92 ? 0.540 9.754 10.437 1.00 58.88 92 THR A CA 1
ATOM 716 C C . THR A 1 92 ? 0.067 10.357 9.116 1.00 58.88 92 THR A C 1
ATOM 718 O O . THR A 1 92 ? 0.896 10.772 8.307 1.00 58.88 92 THR A O 1
ATOM 721 N N . PHE A 1 93 ? -1.240 10.339 8.831 1.00 58.56 93 PHE A N 1
ATOM 722 C CA . PHE A 1 93 ? -1.784 10.976 7.627 1.00 58.56 93 PHE A CA 1
ATOM 723 C C . PHE A 1 93 ? -1.852 12.492 7.859 1.00 58.56 93 PHE A C 1
ATOM 725 O O . PHE A 1 93 ? -2.852 13.026 8.333 1.00 58.56 93 PHE A O 1
ATOM 732 N N . GLU A 1 94 ? -0.756 13.200 7.588 1.00 59.50 94 GLU A N 1
ATOM 733 C CA . GLU A 1 94 ? -0.746 14.665 7.587 1.00 59.50 94 GLU A CA 1
ATOM 734 C C . GLU A 1 94 ? -1.157 15.183 6.205 1.00 59.50 94 GLU A C 1
ATOM 736 O O . GLU A 1 94 ? -0.361 15.270 5.271 1.00 59.50 94 GLU A O 1
ATOM 741 N N . SER A 1 95 ? -2.432 15.543 6.063 1.00 54.50 95 SER A N 1
ATOM 742 C CA . SER A 1 95 ? -2.927 16.239 4.874 1.00 54.50 95 SER A CA 1
ATOM 743 C C . SER A 1 95 ? -2.406 17.685 4.847 1.00 54.50 95 SER A C 1
ATOM 745 O O . SER A 1 95 ? -2.985 18.566 5.482 1.00 54.50 95 SER A O 1
ATOM 747 N N . THR A 1 96 ? -1.369 17.967 4.053 1.00 51.41 96 THR A N 1
ATOM 748 C CA . THR A 1 96 ? -0.876 19.338 3.774 1.00 51.41 96 THR A CA 1
ATOM 749 C C . THR A 1 96 ? -1.746 20.114 2.776 1.00 51.41 96 THR A C 1
ATOM 751 O O . THR A 1 96 ? -1.458 21.269 2.457 1.00 51.41 96 THR A O 1
ATOM 754 N N . ALA A 1 97 ? -2.836 19.516 2.284 1.00 51.94 97 ALA A N 1
ATOM 755 C CA . ALA A 1 97 ? -3.734 20.157 1.327 1.00 51.94 97 ALA A CA 1
ATOM 756 C C . ALA A 1 97 ? -4.371 21.447 1.878 1.00 51.94 97 ALA A C 1
ATOM 758 O O . ALA A 1 97 ? -4.620 22.372 1.109 1.00 51.94 97 ALA A O 1
ATOM 759 N N . SER A 1 98 ? -4.565 21.563 3.198 1.00 48.19 98 SER A N 1
ATOM 760 C CA . SER A 1 98 ? -5.197 22.734 3.820 1.00 48.19 98 SER A CA 1
ATOM 761 C C . SER A 1 98 ? -4.334 24.003 3.812 1.00 48.19 98 SER A C 1
ATOM 763 O O . SER A 1 98 ? -4.871 25.108 3.883 1.00 48.19 98 SER A O 1
ATOM 765 N N . THR A 1 99 ? -3.008 23.887 3.689 1.00 48.34 99 THR A N 1
ATOM 766 C CA . THR A 1 99 ? -2.096 25.041 3.732 1.00 48.34 99 THR A CA 1
ATOM 767 C C . THR A 1 99 ? -1.894 25.695 2.364 1.00 48.34 99 THR A C 1
ATOM 769 O O . THR A 1 99 ? -1.814 26.919 2.286 1.00 48.34 99 THR A O 1
ATOM 772 N N . TRP A 1 100 ? -1.892 24.935 1.264 1.00 42.03 100 TRP A N 1
ATOM 773 C CA . TRP A 1 100 ? -1.581 25.483 -0.067 1.00 42.03 100 TRP A CA 1
ATOM 774 C C . TRP A 1 100 ? -2.703 26.344 -0.678 1.00 42.03 100 TRP A C 1
ATOM 776 O O . TRP A 1 100 ? -2.415 27.360 -1.317 1.00 42.03 100 TRP A O 1
ATOM 786 N N . TRP A 1 101 ? -3.982 26.015 -0.455 1.00 47.16 101 TRP A N 1
ATOM 787 C CA . TRP A 1 101 ? -5.099 26.849 -0.937 1.00 47.16 101 TRP A CA 1
ATOM 788 C C . TRP A 1 101 ? -5.345 28.093 -0.070 1.00 47.16 101 TRP A C 1
ATOM 790 O O . TRP A 1 101 ? -5.874 29.098 -0.554 1.00 47.16 101 TRP A O 1
ATOM 800 N N . ALA A 1 102 ? -4.968 28.044 1.211 1.00 48.06 102 ALA A N 1
ATOM 801 C CA . ALA A 1 102 ? -5.087 29.173 2.128 1.00 48.06 102 ALA A CA 1
ATOM 802 C C . ALA A 1 102 ? -4.037 30.253 1.816 1.00 48.06 102 ALA A C 1
ATOM 804 O O . ALA A 1 102 ? -4.347 31.446 1.821 1.00 48.06 102 ALA A O 1
ATOM 805 N N . THR A 1 103 ? -2.815 29.848 1.453 1.00 48.12 103 THR A N 1
ATOM 806 C CA . THR A 1 103 ? -1.741 30.773 1.061 1.00 48.12 103 THR A CA 1
ATOM 807 C C . THR A 1 103 ? -1.968 31.398 -0.319 1.00 48.12 103 THR A C 1
ATOM 809 O O . THR A 1 103 ? -1.669 32.576 -0.505 1.00 48.12 103 THR A O 1
ATOM 812 N N . SER A 1 104 ? -2.563 30.678 -1.277 1.00 50.22 104 SER A N 1
ATOM 813 C CA . SER A 1 104 ? -2.747 31.183 -2.648 1.00 50.22 104 SER A CA 1
ATOM 814 C C . SER A 1 104 ? -3.788 32.310 -2.779 1.00 50.22 104 SER A C 1
ATOM 816 O O . SER A 1 104 ? -3.725 33.105 -3.721 1.00 50.22 104 SER A O 1
ATOM 818 N N . ARG A 1 105 ? -4.725 32.443 -1.826 1.00 47.59 105 ARG A N 1
ATOM 819 C CA . ARG A 1 105 ? -5.689 33.562 -1.785 1.00 47.59 105 ARG A CA 1
ATOM 820 C C . ARG A 1 105 ? -5.122 34.857 -1.193 1.00 47.59 105 ARG A C 1
ATOM 822 O O . ARG A 1 105 ? -5.593 35.926 -1.578 1.00 47.59 105 ARG A O 1
ATOM 829 N N . SER A 1 106 ? -4.117 34.803 -0.312 1.00 44.00 106 SER A N 1
ATOM 830 C CA . SER A 1 106 ? -3.555 36.022 0.302 1.00 44.00 106 SER A CA 1
ATOM 831 C C . SER A 1 106 ? -2.603 36.780 -0.630 1.00 44.00 106 SER A C 1
ATOM 833 O O . SER A 1 106 ? -2.448 37.992 -0.504 1.00 44.00 106 SER A O 1
ATOM 835 N N . THR A 1 107 ? -2.016 36.107 -1.623 1.00 44.78 107 THR A N 1
ATOM 836 C CA . THR A 1 107 ? -0.996 36.706 -2.502 1.00 44.78 107 THR A CA 1
ATOM 837 C C . THR A 1 107 ? -1.569 37.488 -3.686 1.00 44.78 107 THR A C 1
ATOM 839 O O . THR A 1 107 ? -0.839 38.234 -4.334 1.00 44.78 107 THR A O 1
ATOM 842 N N . ARG A 1 108 ? -2.878 37.386 -3.970 1.00 39.81 108 ARG A N 1
ATOM 843 C CA . ARG A 1 108 ? -3.508 38.102 -5.099 1.00 39.81 108 ARG A CA 1
ATOM 844 C C . ARG A 1 108 ? -3.772 39.596 -4.825 1.00 39.81 108 ARG A C 1
ATOM 846 O O . ARG A 1 108 ? -4.043 40.329 -5.766 1.00 39.81 108 ARG A O 1
ATOM 853 N N . TRP A 1 109 ? -3.633 40.072 -3.584 1.00 36.72 109 TRP A N 1
ATOM 854 C CA . TRP A 1 109 ? -3.866 41.484 -3.229 1.00 36.72 109 TRP A CA 1
ATOM 855 C C . TRP A 1 109 ? -2.601 42.356 -3.141 1.00 36.72 109 TRP A C 1
ATOM 857 O O . TRP A 1 109 ? -2.724 43.564 -2.981 1.00 36.72 109 TRP A O 1
ATOM 867 N N . ILE A 1 110 ? -1.393 41.792 -3.275 1.00 45.28 110 ILE A N 1
ATOM 868 C CA . ILE A 1 110 ? -0.137 42.550 -3.073 1.00 45.28 110 ILE A CA 1
ATOM 869 C C . ILE A 1 110 ? 0.508 43.026 -4.397 1.00 45.28 110 ILE A C 1
ATOM 871 O O . ILE A 1 110 ? 1.434 43.827 -4.375 1.00 45.28 110 ILE A O 1
ATOM 875 N N . SER A 1 111 ? -0.009 42.640 -5.571 1.00 41.09 111 SER A N 1
ATOM 876 C CA . SER A 1 111 ? 0.597 42.990 -6.875 1.00 41.09 111 SER A CA 1
ATOM 877 C C . SER A 1 111 ? -0.234 43.971 -7.726 1.00 41.09 111 SER A C 1
ATOM 879 O O . SER A 1 111 ? -0.367 43.804 -8.932 1.00 41.09 111 SER A O 1
ATOM 881 N N . MET A 1 112 ? -0.808 45.009 -7.108 1.00 36.19 112 MET A N 1
ATOM 882 C CA . MET A 1 112 ? -1.329 46.193 -7.827 1.00 36.19 112 MET A CA 1
ATOM 883 C C . MET A 1 112 ? -0.907 47.509 -7.152 1.00 36.19 112 MET A C 1
ATOM 885 O O . MET A 1 112 ? -1.652 48.485 -7.131 1.00 36.19 112 MET A O 1
ATOM 889 N N . ALA A 1 113 ? 0.299 47.539 -6.587 1.00 41.34 113 ALA A N 1
ATOM 890 C CA . ALA A 1 113 ? 0.942 48.770 -6.143 1.00 41.34 113 ALA A CA 1
ATOM 891 C C . ALA A 1 113 ? 2.426 48.733 -6.522 1.00 41.34 113 ALA A C 1
ATOM 893 O O . ALA A 1 113 ? 3.279 48.370 -5.715 1.00 41.34 113 ALA A O 1
ATOM 894 N N . SER A 1 114 ? 2.724 49.050 -7.779 1.00 42.25 114 SER A N 1
ATOM 895 C CA . SER A 1 114 ? 4.024 49.550 -8.246 1.00 42.25 114 SER A CA 1
ATOM 896 C C . SER A 1 114 ? 3.809 50.315 -9.541 1.00 42.25 114 SER A C 1
ATOM 898 O O . SER A 1 114 ? 3.056 49.790 -10.391 1.00 42.25 114 SER A O 1
#

Secondary structure (DSSP, 8-state):
-TTHHHHHHHHHTTHHHHHHHHHHHHHHHHHHHHHHHHHHHHTT-HHHHHHTS-TT-EE--TTS--EESHHHHHHHHHHHHHSTT----------THHHHHHHHHHGGGSSS--